Protein AF-G9KQ91-F1 (afdb_monomer_lite)

Sequence (123 aa):
GSIGWLAQFMDGARREIVCRADGTMRLGEPTSNETLSCVIIFVIVYYALMAGVVWFVVLTYAWHTSFKALGTTYQPLSGKTSYFHLLTWSLPFVLTVAILAVAQVDGDSVSGICFVGYKNYRY

Foldseek 3Di:
DVCLLCQLVPPPLLQLQQHDPVSHGFFFDDDPVHDCSQLVSALVPQLVVQLVVLVVVVVVVCVVVVVVCPPHPDDPCPPCVVVSVCCSNVVSVVVSVVLVVVRQWTHDSVSSHIYRHDPPPDD

InterPro domains:
  IPR000539 Frizzled/Smoothened, 7TM [PF01534] (2-122)
  IPR000539 Frizzled/Smoothened, 7TM [PR00489] (40-64)
  IPR000539 Frizzled/Smoothened, 7TM [PR00489] (84-107)
  IPR000539 Frizzled/Smoothened, 7TM [SM01330] (1-122)
  IPR015526 Frizzled/secreted frizzled-related protein [PTHR11309] (2-120)
  IPR017981 GPCR, family 2-like, 7TM [PS50261] (1-123)

Structure (mmCIF, N/CA/C/O backbone):
data_AF-G9KQ91-F1
#
_entry.id   AF-G9KQ91-F1
#
loop_
_atom_site.group_PDB
_atom_site.id
_atom_site.type_symbol
_atom_site.label_atom_id
_atom_site.label_alt_id
_atom_site.label_comp_id
_atom_site.label_asym_id
_atom_site.label_entity_id
_atom_site.label_seq_id
_atom_site.pdbx_PDB_ins_code
_atom_site.Cartn_x
_atom_site.Cartn_y
_atom_site.Cartn_z
_atom_site.occupancy
_atom_site.B_iso_or_equiv
_atom_site.auth_seq_id
_atom_site.auth_comp_id
_atom_site.auth_asym_id
_atom_site.auth_atom_id
_atom_site.pdbx_PDB_model_num
ATOM 1 N N . GLY A 1 1 ? 7.729 2.460 3.151 1.00 82.00 1 GLY A N 1
ATOM 2 C CA . GLY A 1 1 ? 6.908 3.606 2.724 1.00 82.00 1 GLY A CA 1
ATOM 3 C C . GLY A 1 1 ? 7.755 4.638 2.011 1.00 82.00 1 GLY A C 1
ATOM 4 O O . GLY A 1 1 ? 8.123 4.401 0.871 1.00 82.00 1 GLY A O 1
ATOM 5 N N . SER A 1 2 ? 8.109 5.742 2.675 1.00 93.12 2 SER A N 1
ATOM 6 C CA . SER A 1 2 ? 8.746 6.920 2.051 1.00 93.12 2 SER A CA 1
ATOM 7 C C . SER A 1 2 ? 10.059 6.635 1.317 1.00 93.12 2 SER A C 1
ATOM 9 O O . SER A 1 2 ? 10.301 7.219 0.272 1.00 93.12 2 SER A O 1
ATOM 11 N N . ILE A 1 3 ? 10.869 5.688 1.806 1.00 93.31 3 ILE A N 1
ATOM 12 C CA . ILE A 1 3 ? 12.104 5.256 1.126 1.00 93.31 3 ILE A CA 1
ATOM 13 C C . ILE A 1 3 ? 11.814 4.764 -0.303 1.00 93.31 3 ILE A C 1
ATOM 15 O O . ILE A 1 3 ? 12.538 5.118 -1.224 1.00 93.31 3 ILE A O 1
ATOM 19 N N . GLY A 1 4 ? 10.724 4.015 -0.508 1.00 93.88 4 GLY A N 1
ATOM 20 C CA . GLY A 1 4 ? 10.340 3.536 -1.839 1.00 93.88 4 GLY A CA 1
ATOM 21 C C . GLY A 1 4 ? 9.941 4.670 -2.788 1.00 93.88 4 GLY A C 1
ATOM 22 O O . GLY A 1 4 ? 10.261 4.621 -3.967 1.00 93.88 4 GLY A O 1
ATOM 23 N N . TRP A 1 5 ? 9.322 5.732 -2.265 1.00 94.25 5 TRP A N 1
ATOM 24 C CA . TRP A 1 5 ? 8.986 6.932 -3.040 1.00 94.25 5 TRP A CA 1
ATOM 25 C C . TRP A 1 5 ? 10.211 7.776 -3.400 1.00 94.25 5 TRP A C 1
ATOM 27 O O . TRP A 1 5 ? 10.246 8.393 -4.464 1.00 94.25 5 TRP A O 1
ATOM 37 N N . LEU A 1 6 ? 11.212 7.801 -2.516 1.00 96.06 6 LEU A N 1
ATOM 38 C CA . LEU A 1 6 ? 12.448 8.558 -2.706 1.00 96.06 6 LEU A CA 1
ATOM 39 C C . LEU A 1 6 ? 13.462 7.844 -3.607 1.00 96.06 6 LEU A C 1
ATOM 41 O O . LEU A 1 6 ? 14.328 8.507 -4.171 1.00 96.06 6 LEU A O 1
ATOM 45 N N . ALA A 1 7 ? 13.347 6.524 -3.780 1.00 94.44 7 ALA A N 1
ATOM 46 C CA . ALA A 1 7 ? 14.289 5.723 -4.562 1.00 94.44 7 ALA A CA 1
ATOM 47 C C . ALA A 1 7 ? 14.489 6.243 -5.996 1.00 94.44 7 ALA A C 1
ATOM 49 O O . ALA A 1 7 ? 15.590 6.176 -6.527 1.00 94.44 7 ALA A O 1
ATOM 50 N N . GLN A 1 8 ? 13.455 6.832 -6.602 1.00 93.75 8 GLN A N 1
ATOM 51 C CA . GLN A 1 8 ? 13.529 7.400 -7.950 1.00 93.75 8 GLN A CA 1
ATOM 52 C C . GLN A 1 8 ? 14.543 8.548 -8.107 1.00 93.75 8 GLN A C 1
ATOM 54 O O . GLN A 1 8 ? 14.948 8.845 -9.228 1.00 93.75 8 GLN A O 1
ATOM 59 N N . PHE A 1 9 ? 14.920 9.218 -7.014 1.00 95.12 9 PHE A N 1
ATOM 60 C CA . PHE A 1 9 ? 15.847 10.353 -7.039 1.00 95.12 9 PHE A CA 1
ATOM 61 C C . PHE A 1 9 ? 17.316 9.932 -6.968 1.00 95.12 9 PHE A C 1
ATOM 63 O O . PHE A 1 9 ? 18.194 10.781 -7.079 1.00 95.12 9 PHE A O 1
ATOM 70 N N . MET A 1 10 ? 17.590 8.640 -6.785 1.00 92.88 10 MET A N 1
ATOM 71 C CA . MET A 1 10 ? 18.935 8.098 -6.936 1.00 92.88 10 MET A CA 1
ATOM 72 C C . MET A 1 10 ? 19.312 8.069 -8.423 1.00 92.88 10 MET A C 1
ATOM 74 O O . MET A 1 10 ? 18.463 7.823 -9.286 1.00 92.88 10 MET A O 1
ATOM 78 N N . ASP A 1 11 ? 20.586 8.305 -8.727 1.00 93.44 11 ASP A N 1
ATOM 79 C CA . ASP A 1 11 ? 21.073 8.388 -10.104 1.00 93.44 11 ASP A CA 1
ATOM 80 C C . ASP A 1 11 ? 20.725 7.125 -10.906 1.00 93.44 11 ASP A C 1
ATOM 82 O O . ASP A 1 11 ? 21.072 6.007 -10.535 1.00 93.44 11 ASP A O 1
ATOM 86 N N . GLY A 1 12 ? 19.993 7.300 -12.010 1.00 89.31 12 GLY A N 1
ATOM 87 C CA . GLY A 1 12 ? 19.571 6.207 -12.895 1.00 89.31 12 GLY A CA 1
ATOM 88 C C . GLY A 1 12 ? 18.422 5.330 -12.374 1.00 89.31 12 GLY A C 1
ATOM 89 O O . GLY A 1 12 ? 17.761 4.677 -13.186 1.00 89.31 12 GLY A O 1
ATOM 90 N N . ALA A 1 13 ? 18.097 5.381 -11.078 1.00 92.06 13 ALA A N 1
ATOM 91 C CA . ALA A 1 13 ? 17.131 4.482 -10.446 1.00 92.06 13 ALA A CA 1
ATOM 92 C C . ALA A 1 13 ? 15.718 4.618 -11.025 1.00 92.06 13 ALA A C 1
ATOM 94 O O . ALA A 1 13 ? 15.059 3.613 -11.267 1.00 92.06 13 ALA A O 1
ATOM 95 N N . ARG A 1 14 ? 15.247 5.835 -11.340 1.00 92.94 14 ARG A N 1
ATOM 96 C CA . ARG A 1 14 ? 13.915 6.019 -11.950 1.00 92.94 14 ARG A CA 1
ATOM 97 C C . ARG A 1 14 ? 13.744 5.237 -13.255 1.00 92.94 14 ARG A C 1
ATOM 99 O O . ARG A 1 14 ? 12.688 4.646 -13.469 1.00 92.94 14 ARG A O 1
ATOM 106 N N . ARG A 1 15 ? 14.760 5.238 -14.129 1.00 91.38 15 ARG A N 1
ATOM 107 C CA . ARG A 1 15 ? 14.707 4.472 -15.388 1.00 91.38 15 ARG A CA 1
ATOM 108 C C . ARG A 1 15 ? 14.752 2.979 -15.112 1.00 91.38 15 ARG A C 1
ATOM 110 O O . ARG A 1 15 ? 14.000 2.245 -15.728 1.00 91.38 15 ARG A O 1
ATOM 117 N N . GLU A 1 16 ? 15.583 2.549 -14.173 1.00 90.69 16 GLU A N 1
ATOM 118 C CA . GLU A 1 16 ? 15.684 1.139 -13.799 1.00 90.69 16 GLU A CA 1
ATOM 119 C C . GLU A 1 16 ? 14.390 0.590 -13.170 1.00 90.69 16 GLU A C 1
ATOM 121 O O . GLU A 1 16 ? 14.023 -0.559 -13.392 1.00 90.69 16 GLU A O 1
ATOM 126 N N . ILE A 1 17 ? 13.678 1.412 -12.395 1.00 91.69 17 ILE A N 1
ATOM 127 C CA . ILE A 1 17 ? 12.425 1.030 -11.734 1.00 91.69 17 ILE A CA 1
ATOM 128 C C . ILE A 1 17 ? 11.278 0.944 -12.750 1.00 91.69 17 ILE A C 1
ATOM 130 O O . ILE A 1 17 ? 10.527 -0.029 -12.745 1.00 91.69 17 ILE A O 1
ATOM 134 N N . VAL A 1 18 ? 11.119 1.964 -13.601 1.00 91.06 18 VAL A N 1
ATOM 135 C CA . VAL A 1 18 ? 9.920 2.131 -14.444 1.00 91.06 18 VAL A CA 1
ATOM 136 C C . VAL A 1 18 ? 10.081 1.546 -15.849 1.00 91.06 18 VAL A C 1
ATOM 138 O O . VAL A 1 18 ? 9.087 1.149 -16.464 1.00 91.06 18 VAL A O 1
ATOM 141 N N . CYS A 1 19 ? 11.298 1.501 -16.390 1.00 88.88 19 CYS A N 1
ATOM 142 C CA . CYS A 1 19 ? 11.550 1.064 -17.760 1.00 88.88 19 CYS A CA 1
ATOM 143 C C . CYS A 1 19 ? 12.125 -0.355 -17.810 1.00 88.88 19 CYS A C 1
ATOM 145 O O . CYS A 1 19 ? 12.784 -0.829 -16.888 1.00 88.88 19 CYS A O 1
ATOM 147 N N . ARG A 1 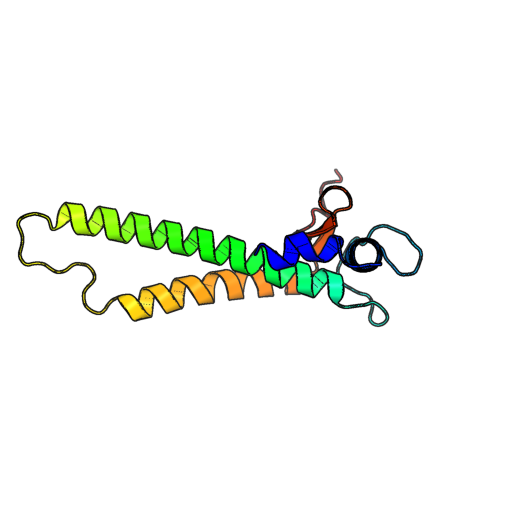20 ? 11.884 -1.033 -18.930 1.00 86.56 20 ARG A N 1
ATOM 148 C CA . ARG A 1 20 ? 12.617 -2.233 -19.336 1.00 86.56 20 ARG A CA 1
ATOM 149 C C . ARG A 1 20 ? 13.975 -1.860 -19.932 1.00 86.56 20 ARG A C 1
ATOM 151 O O . ARG A 1 20 ? 14.239 -0.693 -20.232 1.00 86.56 20 ARG A O 1
ATOM 158 N N . ALA A 1 21 ? 14.824 -2.863 -20.156 1.00 83.12 21 ALA A N 1
ATOM 159 C CA . ALA A 1 21 ? 16.141 -2.674 -20.773 1.00 83.12 21 ALA A CA 1
ATOM 160 C C . ALA A 1 21 ? 16.077 -2.072 -22.196 1.00 83.12 21 ALA A C 1
ATOM 162 O O . ALA A 1 21 ? 17.020 -1.414 -22.626 1.00 83.12 21 ALA A O 1
ATOM 163 N N . ASP A 1 22 ? 14.962 -2.260 -22.908 1.00 84.06 22 ASP A N 1
ATOM 164 C CA . ASP A 1 22 ? 14.698 -1.685 -24.237 1.00 84.06 22 ASP A CA 1
ATOM 165 C C . ASP A 1 22 ? 14.173 -0.233 -24.197 1.00 84.06 22 ASP A C 1
ATOM 167 O O . ASP A 1 22 ? 13.916 0.367 -25.239 1.00 84.06 22 ASP A O 1
ATOM 171 N N . GLY A 1 23 ? 14.008 0.343 -23.002 1.00 83.31 23 GLY A N 1
ATOM 172 C CA . GLY A 1 23 ? 13.479 1.691 -22.795 1.00 83.31 23 GLY A CA 1
ATOM 173 C C . GLY A 1 23 ? 11.952 1.795 -22.815 1.00 83.31 23 GLY A C 1
ATOM 174 O O . GLY A 1 23 ? 11.422 2.889 -22.612 1.00 83.31 23 GLY A O 1
ATOM 175 N N . THR A 1 24 ? 11.225 0.694 -23.018 1.00 86.25 24 THR A N 1
ATOM 176 C CA . THR A 1 24 ? 9.758 0.678 -22.933 1.00 86.25 24 THR A CA 1
ATOM 177 C C . THR A 1 24 ? 9.280 0.686 -21.481 1.00 86.25 24 THR A C 1
ATOM 179 O O . THR A 1 24 ? 10.016 0.339 -20.557 1.00 86.25 24 THR A O 1
ATOM 182 N N . MET A 1 25 ? 8.035 1.112 -21.254 1.00 85.00 25 MET A N 1
ATOM 183 C CA . MET A 1 25 ? 7.430 1.078 -19.920 1.00 85.00 25 MET A CA 1
ATOM 184 C C . MET A 1 25 ? 7.244 -0.367 -19.446 1.00 85.00 25 MET A C 1
ATOM 186 O O . MET A 1 25 ? 6.816 -1.245 -20.200 1.00 85.00 25 MET A O 1
ATOM 190 N N . ARG A 1 26 ? 7.523 -0.605 -18.167 1.00 85.50 26 ARG A N 1
ATOM 191 C CA . ARG A 1 26 ? 7.372 -1.908 -17.533 1.00 85.50 26 ARG A CA 1
ATOM 192 C C . ARG A 1 26 ? 5.899 -2.243 -17.301 1.00 85.50 26 ARG A C 1
ATOM 194 O O . ARG A 1 26 ? 5.271 -1.714 -16.393 1.00 85.50 26 ARG A O 1
ATOM 201 N N . LEU A 1 27 ? 5.375 -3.136 -18.136 1.00 81.19 27 LEU A N 1
ATOM 202 C CA . LEU A 1 27 ? 4.021 -3.679 -18.037 1.0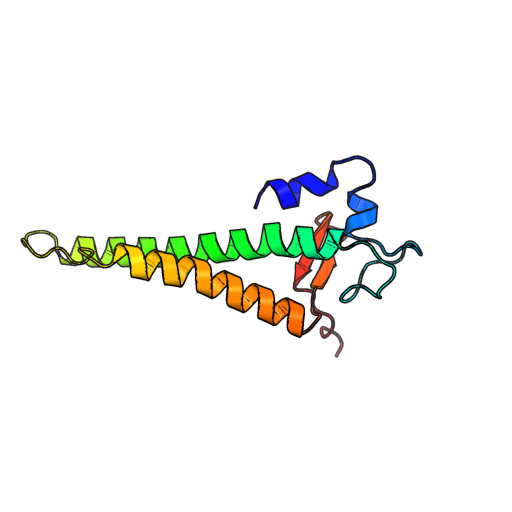0 81.19 27 LEU A CA 1
ATOM 203 C C . LEU A 1 27 ? 4.103 -5.189 -17.756 1.00 81.19 27 LEU A C 1
ATOM 205 O O . LEU A 1 27 ? 4.334 -5.983 -18.676 1.00 81.19 27 LEU A O 1
ATOM 209 N N . GLY A 1 28 ? 3.873 -5.603 -16.521 1.00 70.50 28 GLY A N 1
ATOM 210 C CA . GLY A 1 28 ? 3.929 -6.966 -16.007 1.00 70.50 28 GLY A CA 1
ATOM 211 C C . GLY A 1 28 ? 5.270 -7.315 -15.359 1.00 70.50 28 GLY A C 1
ATOM 212 O O . GLY A 1 28 ? 6.293 -6.670 -15.607 1.00 70.50 28 GLY A O 1
ATOM 213 N N . GLU A 1 29 ? 5.234 -8.371 -14.545 1.00 63.66 29 GLU A N 1
ATOM 214 C CA . GLU A 1 29 ? 6.347 -8.919 -13.755 1.00 63.66 29 GLU A CA 1
ATOM 215 C C . GLU A 1 29 ? 7.617 -9.227 -14.597 1.00 63.66 29 GLU A C 1
ATOM 217 O O . GLU A 1 29 ? 7.507 -9.438 -15.811 1.00 63.66 29 GLU A O 1
ATOM 222 N N . PRO A 1 30 ? 8.839 -9.220 -14.008 1.00 59.84 30 PRO A N 1
ATOM 223 C CA . PRO A 1 30 ? 10.076 -9.384 -14.765 1.00 59.84 30 PRO A CA 1
ATOM 224 C C . PRO A 1 30 ? 10.169 -10.663 -15.584 1.00 59.84 30 PRO A C 1
ATOM 226 O O . PRO A 1 30 ? 9.977 -11.766 -15.079 1.00 59.84 30 PRO A O 1
ATOM 229 N N . THR A 1 31 ? 10.609 -10.521 -16.834 1.00 59.47 31 THR A N 1
ATOM 230 C CA . THR A 1 31 ? 11.304 -11.613 -17.518 1.00 59.47 31 THR A CA 1
ATOM 231 C C . THR A 1 31 ? 12.647 -11.853 -16.826 1.00 59.47 31 THR A C 1
ATOM 233 O O . THR A 1 31 ? 13.264 -10.915 -16.326 1.00 59.47 31 THR A O 1
ATOM 236 N N . SER A 1 32 ? 13.121 -13.099 -16.800 1.00 58.78 32 SER A N 1
ATOM 237 C CA . SER A 1 32 ? 14.267 -13.580 -16.004 1.00 58.78 32 SER A CA 1
ATOM 238 C C . SER A 1 32 ? 15.623 -12.875 -16.219 1.00 58.78 32 SER A C 1
ATOM 240 O O . SER A 1 32 ? 16.597 -13.263 -15.582 1.00 58.78 32 SER A O 1
ATOM 242 N N . ASN A 1 33 ? 15.720 -11.876 -17.104 1.00 63.62 33 ASN A N 1
ATOM 243 C CA . ASN A 1 33 ? 16.933 -11.086 -17.346 1.00 63.62 33 ASN A CA 1
ATOM 244 C C . ASN A 1 33 ? 16.875 -9.637 -16.814 1.00 63.62 33 ASN A C 1
ATOM 246 O O . ASN A 1 33 ? 17.819 -8.884 -17.044 1.00 63.62 33 ASN A O 1
ATOM 250 N N . GLU A 1 34 ? 15.792 -9.232 -16.144 1.00 72.62 34 GLU A N 1
ATOM 251 C CA . GLU A 1 34 ? 15.584 -7.845 -15.712 1.00 72.62 34 GLU A CA 1
ATOM 252 C C . GLU A 1 34 ? 15.780 -7.660 -14.202 1.00 72.62 34 GLU A C 1
ATOM 254 O O . GLU A 1 34 ? 15.685 -8.604 -13.415 1.00 72.62 34 GLU A O 1
ATOM 259 N N . THR A 1 35 ? 16.052 -6.423 -13.781 1.00 80.00 35 THR A N 1
ATOM 260 C CA . THR A 1 35 ? 16.273 -6.101 -12.370 1.00 80.00 35 THR A CA 1
ATOM 261 C C . THR A 1 35 ? 14.983 -6.235 -11.557 1.00 80.00 35 THR A C 1
ATOM 263 O O . THR A 1 35 ? 13.875 -5.935 -12.009 1.00 80.00 35 THR A O 1
ATOM 266 N N . LEU A 1 36 ? 15.124 -6.668 -10.301 1.00 87.69 36 LEU A N 1
ATOM 267 C CA . LEU A 1 36 ? 14.006 -6.785 -9.358 1.00 87.69 36 LEU A CA 1
ATOM 268 C C . LEU A 1 36 ? 13.622 -5.440 -8.724 1.00 87.69 36 LEU A C 1
ATOM 270 O O . LEU A 1 36 ? 12.756 -5.397 -7.852 1.00 87.69 36 LEU A O 1
ATOM 274 N N . SER A 1 37 ? 14.241 -4.340 -9.159 1.00 90.75 37 SER A N 1
ATOM 275 C CA . SER A 1 37 ? 14.079 -2.993 -8.604 1.00 90.75 37 SER A CA 1
ATOM 276 C C . SER A 1 37 ? 12.610 -2.572 -8.566 1.00 90.75 37 SER A C 1
ATOM 278 O O . SER A 1 37 ? 12.127 -2.115 -7.535 1.00 90.75 37 SER A O 1
ATOM 280 N N . CYS A 1 38 ? 11.846 -2.862 -9.620 1.00 91.56 38 CYS A N 1
ATOM 281 C CA . CYS A 1 38 ? 10.399 -2.650 -9.644 1.00 91.56 38 CYS A CA 1
ATOM 282 C C . CYS A 1 38 ? 9.650 -3.406 -8.526 1.00 91.56 38 CYS A C 1
ATOM 284 O O . CYS A 1 38 ? 8.887 -2.813 -7.763 1.00 91.56 38 CYS A O 1
ATOM 286 N N . VAL A 1 39 ? 9.909 -4.707 -8.370 1.00 92.50 39 VAL A N 1
ATOM 287 C CA . VAL A 1 39 ? 9.263 -5.548 -7.347 1.00 92.50 39 VAL A CA 1
ATOM 288 C C . VAL A 1 39 ? 9.647 -5.093 -5.937 1.00 92.50 39 VAL A C 1
ATOM 290 O O . VAL A 1 39 ? 8.791 -5.007 -5.060 1.00 92.50 39 VAL A O 1
ATOM 293 N N . ILE A 1 40 ? 10.914 -4.735 -5.720 1.00 94.06 40 ILE A N 1
ATOM 294 C CA . ILE A 1 40 ? 11.405 -4.225 -4.433 1.00 94.06 40 ILE A CA 1
ATOM 295 C C . ILE A 1 40 ? 10.668 -2.936 -4.050 1.00 94.06 40 ILE A C 1
ATOM 297 O O . ILE A 1 40 ? 10.188 -2.813 -2.920 1.00 94.06 40 ILE A O 1
ATOM 301 N N . ILE A 1 41 ? 10.529 -1.993 -4.987 1.00 95.31 41 ILE A N 1
ATOM 302 C CA . ILE A 1 41 ? 9.789 -0.747 -4.751 1.00 95.31 41 ILE A CA 1
ATOM 303 C C . ILE A 1 41 ? 8.315 -1.029 -4.463 1.00 95.31 41 ILE A C 1
ATOM 305 O O . ILE A 1 41 ? 7.787 -0.492 -3.484 1.00 95.31 41 ILE A O 1
ATOM 309 N N . PHE A 1 42 ? 7.680 -1.912 -5.239 1.00 95.31 42 PHE A N 1
ATOM 310 C CA . PHE A 1 42 ? 6.309 -2.348 -4.982 1.00 95.31 42 PHE A CA 1
ATOM 311 C C . PHE A 1 42 ? 6.152 -2.873 -3.549 1.00 95.31 42 PHE A C 1
ATOM 313 O O . PHE A 1 42 ? 5.299 -2.376 -2.817 1.00 95.31 42 PHE A O 1
ATOM 320 N N . VAL A 1 43 ? 7.010 -3.795 -3.101 1.00 96.25 43 VAL A N 1
ATOM 321 C CA . VAL A 1 43 ? 6.943 -4.362 -1.744 1.00 96.25 43 VAL A CA 1
ATOM 322 C C . VAL A 1 43 ? 7.120 -3.276 -0.676 1.00 96.25 43 VAL A C 1
ATOM 324 O O . VAL A 1 43 ? 6.309 -3.186 0.244 1.00 96.25 43 VAL A O 1
ATOM 327 N N . ILE A 1 44 ? 8.128 -2.402 -0.796 1.00 96.38 44 ILE A N 1
ATOM 328 C CA . ILE A 1 44 ? 8.415 -1.344 0.196 1.00 96.38 44 ILE A CA 1
ATOM 329 C C . ILE A 1 44 ? 7.261 -0.339 0.326 1.00 96.38 44 ILE A C 1
ATOM 331 O O . ILE A 1 44 ? 7.007 0.184 1.424 1.00 96.38 44 ILE A O 1
ATOM 335 N N . VAL A 1 45 ? 6.603 -0.012 -0.787 1.00 96.88 45 VAL A N 1
ATOM 336 C CA . VAL A 1 45 ? 5.501 0.956 -0.827 1.00 96.88 45 VAL A CA 1
ATOM 337 C C . VAL A 1 45 ? 4.189 0.292 -0.415 1.00 96.88 45 VAL A C 1
ATOM 339 O O . VAL A 1 45 ? 3.566 0.745 0.546 1.00 96.88 45 VAL A O 1
ATOM 342 N N . TYR A 1 46 ? 3.795 -0.794 -1.084 1.00 96.56 46 TYR A N 1
ATOM 343 C CA . TYR A 1 46 ? 2.508 -1.466 -0.898 1.00 96.56 46 TYR A CA 1
ATOM 344 C C . TYR A 1 46 ? 2.366 -2.080 0.497 1.00 96.56 46 TYR A C 1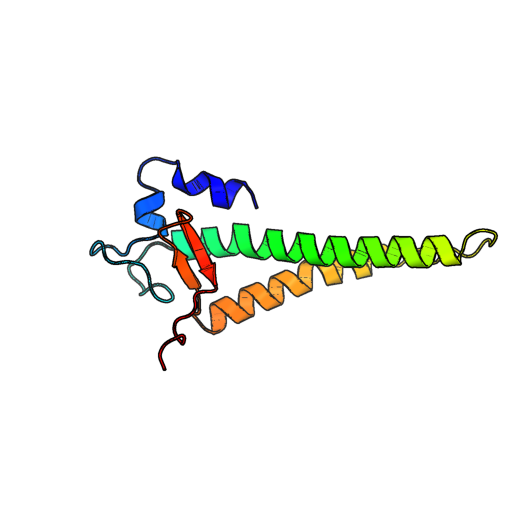
ATOM 346 O O . TYR A 1 46 ? 1.370 -1.822 1.175 1.00 96.56 46 TYR A O 1
ATOM 354 N N . TYR A 1 47 ? 3.377 -2.816 0.978 1.00 97.00 47 TYR A N 1
ATOM 355 C CA . TYR A 1 47 ? 3.327 -3.437 2.306 1.00 97.00 47 TYR A CA 1
ATOM 356 C C . TYR A 1 47 ? 3.181 -2.384 3.408 1.00 97.00 47 TYR A C 1
ATOM 358 O O . TYR A 1 47 ? 2.337 -2.512 4.291 1.00 97.00 47 TYR A O 1
ATOM 366 N N . ALA A 1 48 ? 3.975 -1.309 3.342 1.00 97.69 48 ALA A N 1
ATOM 367 C CA . ALA A 1 48 ? 3.932 -0.243 4.339 1.00 97.69 48 ALA A CA 1
ATOM 368 C C . ALA A 1 48 ? 2.606 0.532 4.309 1.00 97.69 48 ALA A C 1
ATOM 370 O O . ALA A 1 48 ? 2.090 0.887 5.368 1.00 97.69 48 ALA A O 1
ATOM 371 N N . LEU A 1 49 ? 2.050 0.774 3.116 1.00 97.31 49 LEU A N 1
ATOM 372 C CA . LEU A 1 49 ? 0.739 1.401 2.952 1.00 97.31 49 LEU A CA 1
ATOM 373 C C . LEU A 1 49 ? -0.358 0.541 3.588 1.00 97.31 49 LEU A C 1
ATOM 375 O O . LEU A 1 49 ? -1.104 1.030 4.435 1.00 97.31 49 LEU A O 1
ATOM 379 N N . MET A 1 50 ? -0.425 -0.744 3.229 1.00 98.00 50 MET A N 1
ATOM 380 C CA . MET A 1 50 ? -1.442 -1.659 3.751 1.00 98.00 50 MET A CA 1
ATOM 381 C C . MET A 1 50 ? -1.291 -1.873 5.256 1.00 98.00 50 MET A C 1
ATOM 383 O O . MET A 1 50 ? -2.283 -1.818 5.975 1.00 98.00 50 MET A O 1
ATOM 387 N N . ALA A 1 51 ? -0.065 -2.021 5.767 1.00 97.62 51 ALA A N 1
ATOM 388 C CA . ALA A 1 51 ? 0.178 -2.088 7.206 1.00 97.62 51 ALA A CA 1
ATOM 389 C C . ALA A 1 51 ? -0.336 -0.831 7.922 1.00 97.62 51 ALA A C 1
ATOM 391 O O . ALA A 1 51 ? -1.009 -0.948 8.943 1.00 97.62 51 ALA A O 1
ATOM 392 N N . GLY A 1 52 ? -0.088 0.363 7.371 1.00 97.88 52 GLY A N 1
ATOM 393 C CA . GLY A 1 52 ? -0.610 1.622 7.908 1.00 97.88 52 GLY A CA 1
ATOM 394 C C . GLY A 1 52 ? -2.141 1.663 7.958 1.00 97.88 52 GLY A C 1
ATOM 395 O O . GLY A 1 52 ? -2.709 2.034 8.985 1.00 97.88 52 GLY A O 1
ATOM 396 N N . VAL A 1 53 ? -2.813 1.217 6.892 1.00 98.12 53 VAL A N 1
ATOM 397 C CA . VAL A 1 53 ? -4.284 1.122 6.842 1.00 98.12 53 VAL A CA 1
ATOM 398 C C . VAL A 1 53 ? -4.813 0.157 7.905 1.00 98.12 53 VAL A C 1
ATOM 400 O O . VAL A 1 53 ? -5.731 0.505 8.647 1.00 98.12 53 VAL A O 1
ATOM 403 N N . VAL A 1 54 ? -4.228 -1.037 8.037 1.00 97.81 54 VAL A N 1
ATOM 404 C CA . VAL A 1 54 ? -4.687 -2.029 9.025 1.00 97.81 54 VAL A CA 1
ATOM 405 C C . VAL A 1 54 ? -4.414 -1.549 10.453 1.00 97.81 54 VAL A C 1
ATOM 407 O O . VAL A 1 54 ? -5.270 -1.705 11.324 1.00 97.81 54 VAL A O 1
ATOM 410 N N . TRP A 1 55 ? -3.276 -0.895 10.702 1.00 98.25 55 TRP A N 1
ATOM 411 C CA . TRP A 1 55 ? -2.995 -0.247 11.986 1.00 98.25 55 TRP A CA 1
ATOM 412 C C . TRP A 1 55 ? -4.009 0.841 12.322 1.00 98.25 55 TRP A C 1
ATOM 414 O O . TRP A 1 55 ? -4.460 0.917 13.465 1.00 98.25 55 TRP A O 1
ATOM 424 N N . PHE A 1 56 ? -4.414 1.646 11.341 1.00 98.25 56 PHE A N 1
ATOM 425 C CA . PHE A 1 56 ? -5.460 2.644 11.532 1.00 98.25 56 PHE A CA 1
ATOM 426 C C . PHE A 1 56 ? -6.804 1.992 11.895 1.00 98.25 56 PHE A C 1
ATOM 428 O O . PHE A 1 56 ? -7.453 2.419 12.848 1.00 98.25 56 PHE A O 1
ATOM 435 N N . VAL A 1 57 ? -7.189 0.897 11.230 1.00 97.94 57 VAL A N 1
ATOM 436 C CA . VAL A 1 57 ? -8.391 0.123 11.593 1.00 97.94 57 VAL A CA 1
ATOM 437 C C . VAL A 1 57 ? -8.302 -0.394 13.035 1.00 97.94 57 VAL A C 1
ATOM 439 O O . VAL A 1 57 ? -9.228 -0.176 13.818 1.00 97.94 57 VAL A O 1
ATOM 442 N N . VAL A 1 58 ? -7.181 -1.004 13.432 1.00 97.44 58 VAL A N 1
ATOM 443 C CA . VAL A 1 58 ? -6.964 -1.468 14.816 1.00 97.44 58 VAL A CA 1
ATOM 444 C C . VAL A 1 58 ? -7.054 -0.313 15.815 1.00 97.44 58 VAL A C 1
ATOM 446 O O . VAL A 1 58 ? -7.677 -0.470 16.865 1.00 97.44 58 VAL A O 1
ATOM 449 N N . LEU A 1 59 ? -6.494 0.854 15.490 1.00 97.19 59 LEU A N 1
ATOM 450 C CA . LEU A 1 59 ? -6.574 2.046 16.333 1.00 97.19 59 LEU A CA 1
ATOM 451 C C . LEU A 1 59 ? -8.024 2.513 16.511 1.00 97.19 59 LEU A C 1
ATOM 453 O O . LEU A 1 59 ? -8.443 2.762 17.639 1.00 97.19 59 LEU A O 1
ATOM 457 N N . THR A 1 60 ? -8.813 2.585 15.435 1.00 97.88 60 THR A N 1
ATOM 458 C CA . THR A 1 60 ? -10.235 2.971 15.527 1.00 97.88 60 THR A CA 1
ATOM 459 C C . THR A 1 60 ? -11.055 1.972 16.349 1.00 97.88 60 THR A C 1
ATOM 461 O O . THR A 1 60 ? -11.901 2.375 17.150 1.00 97.88 60 THR A O 1
ATOM 464 N N . TYR A 1 61 ? -10.761 0.673 16.237 1.00 96.75 61 TYR A N 1
ATOM 465 C CA . TYR A 1 61 ? -11.361 -0.368 17.072 1.00 96.75 61 TYR A CA 1
ATOM 466 C C . TYR A 1 61 ? -10.971 -0.220 18.551 1.00 96.75 61 TYR A C 1
ATOM 468 O O . TYR A 1 61 ? -11.830 -0.263 19.440 1.00 96.75 61 TYR A O 1
ATOM 476 N N . ALA A 1 62 ? -9.681 -0.018 18.826 1.00 96.06 62 ALA A N 1
ATOM 477 C CA . ALA A 1 62 ? -9.159 0.191 20.171 1.00 96.06 62 ALA A CA 1
ATOM 478 C C . ALA A 1 62 ? -9.775 1.436 20.818 1.00 96.06 62 ALA A C 1
ATOM 480 O O . ALA A 1 62 ? -10.196 1.386 21.973 1.00 96.06 62 ALA A O 1
ATOM 481 N N . TRP A 1 63 ? -9.915 2.515 20.047 1.00 96.75 63 TRP A N 1
ATOM 482 C CA . TRP A 1 63 ? -10.597 3.735 20.456 1.00 96.75 63 TRP A CA 1
ATOM 483 C C . TRP A 1 63 ? -12.045 3.433 20.834 1.00 96.75 63 TRP A C 1
ATOM 485 O O . TRP A 1 63 ? -12.423 3.557 21.994 1.00 96.75 63 TRP A O 1
ATOM 495 N N . HIS A 1 64 ? -12.843 2.926 19.897 1.00 96.38 64 HIS A N 1
ATOM 496 C CA . HIS A 1 64 ? -14.259 2.640 20.120 1.00 96.38 64 HIS A CA 1
ATOM 497 C C . HIS A 1 64 ? -14.514 1.728 21.336 1.00 96.38 64 HIS A C 1
ATOM 499 O O . HIS A 1 64 ? -15.411 1.994 22.137 1.00 96.38 64 HIS A O 1
ATOM 505 N N . THR A 1 65 ? -13.721 0.668 21.511 1.00 94.44 65 THR A N 1
ATOM 5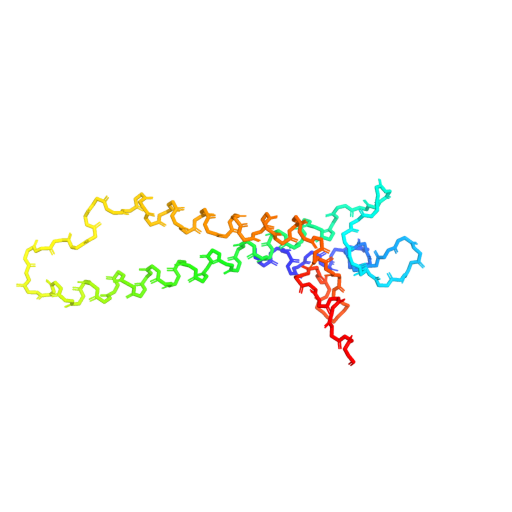06 C CA . THR A 1 65 ? -13.865 -0.239 22.663 1.00 94.44 65 THR A CA 1
ATOM 507 C C . THR A 1 65 ? -13.452 0.405 23.982 1.00 94.44 65 THR A C 1
ATOM 509 O O . THR A 1 65 ? -14.118 0.180 24.991 1.00 94.44 65 THR A O 1
ATOM 512 N N . SER A 1 66 ? -12.417 1.245 23.977 1.00 94.31 66 SER A N 1
ATOM 513 C CA . SER A 1 66 ? -12.012 2.022 25.153 1.00 94.31 66 SER A CA 1
ATOM 514 C C . SER A 1 66 ? -13.104 3.002 25.575 1.00 94.31 66 SER A C 1
ATOM 516 O O . SER A 1 66 ? -13.442 3.053 26.753 1.00 94.31 66 SER A O 1
ATOM 518 N N . PHE A 1 67 ? -13.736 3.699 24.622 1.00 95.44 67 PHE A N 1
ATOM 519 C CA . PHE A 1 67 ? -14.863 4.595 24.913 1.00 95.44 67 PHE A CA 1
ATOM 520 C C . PHE A 1 67 ? -16.059 3.856 25.515 1.00 95.44 67 PHE A C 1
ATOM 522 O O . PHE A 1 67 ? -16.687 4.361 26.441 1.00 95.44 67 PHE A O 1
ATOM 529 N N . LYS A 1 68 ? -16.349 2.637 25.050 1.00 93.25 68 LYS A N 1
ATOM 530 C CA . LYS A 1 68 ? -17.411 1.799 25.631 1.00 93.25 68 LYS A CA 1
ATOM 531 C C . LYS A 1 68 ? -17.105 1.302 27.043 1.00 93.25 68 LYS A C 1
ATOM 533 O O . LYS A 1 68 ? -18.035 1.003 27.781 1.00 93.25 68 LYS A O 1
ATOM 538 N N . ALA A 1 69 ? -15.830 1.186 27.403 1.00 92.44 69 ALA A N 1
ATOM 539 C CA . ALA A 1 69 ? -15.398 0.737 28.722 1.00 92.44 69 ALA A CA 1
ATOM 540 C C . ALA A 1 69 ? -15.219 1.890 29.729 1.00 92.44 69 ALA A C 1
ATOM 542 O O . ALA A 1 69 ? -14.898 1.629 30.892 1.00 92.44 69 ALA A O 1
ATOM 543 N N . LEU A 1 70 ? -15.431 3.148 29.318 1.00 92.62 70 LEU A N 1
ATOM 544 C CA . LEU A 1 70 ? -15.355 4.304 30.212 1.00 92.62 70 LEU A CA 1
ATOM 545 C C . LEU A 1 70 ? -16.316 4.138 31.396 1.00 92.62 70 LEU A C 1
ATOM 547 O O . LEU A 1 70 ? -17.485 3.805 31.226 1.00 92.62 70 LEU A O 1
ATOM 551 N N . GLY A 1 71 ? -15.807 4.372 32.607 1.00 90.19 71 GLY A N 1
ATOM 552 C CA . GLY A 1 71 ? -16.567 4.195 33.848 1.00 90.19 71 GLY A CA 1
ATOM 553 C C . GLY A 1 71 ? -16.627 2.753 34.367 1.00 90.19 71 GLY A C 1
ATOM 554 O O . GLY A 1 71 ? -17.271 2.512 35.384 1.00 90.19 71 GLY A O 1
ATOM 555 N N . THR A 1 72 ? -15.944 1.801 33.721 1.00 92.38 72 THR A N 1
ATOM 556 C CA . THR A 1 72 ? -15.863 0.397 34.161 1.00 92.38 72 THR A CA 1
ATOM 557 C C . THR A 1 72 ? -14.418 -0.019 34.467 1.00 92.38 72 THR A C 1
ATOM 559 O O . THR A 1 72 ? -13.471 0.595 33.981 1.00 92.38 72 THR A O 1
ATOM 562 N N . THR A 1 73 ? -14.227 -1.090 35.247 1.00 90.75 73 THR A N 1
ATOM 563 C CA . THR A 1 73 ? -12.908 -1.729 35.458 1.00 90.75 73 THR A CA 1
ATOM 564 C C . THR A 1 73 ? -12.522 -2.689 34.327 1.00 90.75 73 THR A C 1
ATOM 566 O O . THR A 1 73 ? -11.443 -3.282 34.350 1.00 90.75 73 THR A O 1
ATOM 569 N N . TYR A 1 74 ? -13.399 -2.868 33.333 1.00 93.00 74 TYR A N 1
ATOM 570 C CA . TYR A 1 74 ? -13.180 -3.774 32.216 1.00 93.00 74 TYR A CA 1
ATOM 571 C C . TYR A 1 74 ? -12.069 -3.248 31.300 1.00 93.00 74 TYR A C 1
ATOM 573 O O . TYR A 1 74 ? -12.107 -2.110 30.841 1.00 93.00 74 TYR A O 1
ATOM 581 N N . GLN A 1 75 ? -11.082 -4.097 31.003 1.00 92.06 75 GLN A N 1
ATOM 582 C CA . GLN A 1 75 ? -9.950 -3.766 30.135 1.00 92.06 75 GLN A CA 1
ATOM 583 C C . GLN A 1 75 ? -10.109 -4.449 28.765 1.00 92.06 75 GLN A C 1
ATOM 585 O O . GLN A 1 75 ? -9.593 -5.554 28.560 1.00 92.06 75 GLN A O 1
ATOM 590 N N . PRO A 1 76 ? -10.789 -3.814 27.789 1.00 90.44 76 PRO A N 1
ATOM 591 C CA . PRO A 1 76 ? -11.168 -4.455 26.527 1.00 90.44 76 PRO A CA 1
ATOM 592 C C . PRO A 1 76 ? -9.980 -4.943 25.690 1.00 90.44 76 PRO A C 1
ATOM 594 O O . PRO A 1 76 ? -10.128 -5.886 24.911 1.00 90.44 76 PRO A O 1
ATOM 597 N N . LEU A 1 77 ? -8.800 -4.344 25.854 1.00 94.62 77 LEU A N 1
ATOM 598 C CA . LEU A 1 77 ? -7.603 -4.636 25.059 1.00 94.62 77 LEU A CA 1
ATOM 599 C C . LEU A 1 77 ? -6.597 -5.550 25.772 1.00 94.62 77 LEU A C 1
ATOM 601 O O . LEU A 1 77 ? -5.619 -5.972 25.153 1.00 94.62 77 LEU A O 1
ATOM 605 N N . SER A 1 78 ? -6.840 -5.891 27.042 1.00 95.31 78 SER A N 1
ATOM 606 C CA . SER A 1 78 ? -5.921 -6.728 27.818 1.00 95.31 78 SER A CA 1
ATOM 607 C C . SER A 1 78 ? -5.722 -8.089 27.143 1.00 95.31 78 SER A C 1
ATOM 609 O O . SER A 1 78 ? -6.686 -8.728 26.707 1.00 95.31 78 SER A O 1
ATOM 611 N N . GLY A 1 79 ? -4.457 -8.485 26.980 1.00 94.94 79 GLY A N 1
ATOM 612 C CA . GLY A 1 79 ? -4.048 -9.735 26.331 1.00 94.94 79 GLY A CA 1
ATOM 613 C C . GLY A 1 79 ? -4.234 -9.803 24.807 1.00 94.94 79 GLY A C 1
ATOM 614 O O . GLY A 1 79 ? -3.963 -10.849 24.223 1.00 94.94 79 GLY A O 1
ATOM 615 N N . LYS A 1 80 ? -4.683 -8.731 24.132 1.00 94.88 80 LYS A N 1
ATOM 616 C CA . LYS A 1 80 ? -4.995 -8.763 22.685 1.00 94.88 80 LYS A CA 1
ATOM 617 C C . LYS A 1 80 ? -3.892 -8.223 21.773 1.00 94.88 80 LYS A C 1
ATOM 619 O O . LYS A 1 80 ? -3.964 -8.419 20.563 1.00 94.88 80 LYS A O 1
ATOM 624 N N . THR A 1 81 ? -2.857 -7.597 22.332 1.00 94.75 81 THR A N 1
ATOM 625 C CA . THR A 1 81 ? -1.773 -6.941 21.580 1.00 94.75 81 THR A CA 1
ATOM 626 C C . THR A 1 81 ? -1.144 -7.855 20.529 1.00 94.75 81 THR A C 1
ATOM 628 O O . THR A 1 81 ? -1.046 -7.468 19.366 1.00 94.75 81 THR A O 1
ATOM 631 N N . SER A 1 82 ? -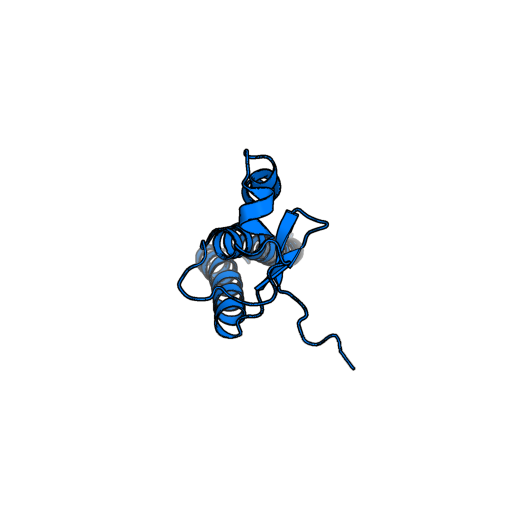0.797 -9.094 20.893 1.00 96.75 82 SER A N 1
ATOM 632 C CA . SER A 1 82 ? -0.192 -10.051 19.957 1.00 96.75 82 SER A CA 1
ATOM 633 C C . SER A 1 82 ? -1.107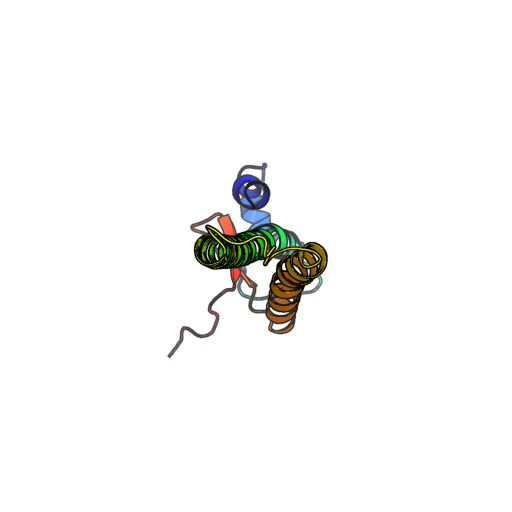 -10.376 18.775 1.00 96.75 82 SER A C 1
ATOM 635 O O . SER A 1 82 ? -0.632 -10.442 17.646 1.00 96.75 82 SER A O 1
ATOM 637 N N . TYR A 1 83 ? -2.419 -10.510 18.999 1.00 95.94 83 TYR A N 1
ATOM 638 C CA . TYR A 1 83 ? -3.384 -10.740 17.919 1.00 95.94 83 TYR A CA 1
ATOM 639 C C . TYR A 1 83 ? -3.462 -9.548 16.966 1.00 95.94 83 TYR A C 1
ATOM 641 O O . TYR A 1 83 ? -3.502 -9.741 15.753 1.00 95.94 83 TYR A O 1
ATOM 649 N N . PHE A 1 84 ? -3.429 -8.319 17.490 1.00 96.44 84 PHE A N 1
ATOM 650 C CA . PHE A 1 84 ? -3.407 -7.126 16.647 1.00 96.44 84 PHE A CA 1
ATOM 651 C C . PHE A 1 84 ? -2.148 -7.060 15.786 1.00 96.44 84 PHE A C 1
ATOM 653 O O . PHE A 1 84 ? -2.272 -6.826 14.590 1.00 96.44 84 PHE A O 1
ATOM 660 N N . HIS A 1 85 ? -0.967 -7.340 16.349 1.00 96.12 85 HIS A N 1
ATOM 661 C CA . HIS A 1 85 ? 0.270 -7.416 15.565 1.00 96.12 85 HIS A CA 1
ATOM 662 C C . HIS A 1 85 ? 0.218 -8.524 14.506 1.00 96.12 85 HIS A C 1
ATOM 664 O O . HIS A 1 85 ? 0.591 -8.297 13.359 1.00 96.12 85 HIS A O 1
ATOM 670 N N . LEU A 1 86 ? -0.266 -9.719 14.853 1.00 97.44 86 LEU A N 1
ATOM 671 C CA . LEU A 1 86 ? -0.386 -10.811 13.885 1.00 97.44 86 LEU A CA 1
ATOM 672 C C . LEU A 1 86 ? -1.283 -10.415 12.708 1.00 97.44 86 LEU A C 1
ATOM 674 O O . LEU A 1 86 ? -0.901 -10.632 11.561 1.00 97.44 86 LEU A O 1
ATOM 678 N N . LEU A 1 87 ? -2.431 -9.788 12.970 1.00 95.81 87 LEU A N 1
ATOM 679 C CA . LEU A 1 87 ? -3.337 -9.314 11.923 1.00 95.81 87 LEU A CA 1
ATOM 680 C C . LEU A 1 87 ? -2.711 -8.202 11.071 1.00 95.81 87 LEU A C 1
ATOM 682 O O . LEU A 1 87 ? -2.774 -8.268 9.843 1.00 95.81 87 LEU A O 1
ATOM 686 N N . THR A 1 88 ? -2.091 -7.200 11.702 1.00 96.19 88 THR A N 1
ATOM 687 C CA . THR A 1 88 ? -1.545 -6.023 11.006 1.00 96.19 88 THR A CA 1
ATOM 688 C C . THR A 1 88 ? -0.343 -6.340 10.133 1.00 96.19 88 THR A C 1
ATOM 690 O O . THR A 1 88 ? -0.116 -5.618 9.169 1.00 96.19 88 THR A O 1
ATOM 693 N N . TRP A 1 89 ? 0.399 -7.411 10.416 1.00 97.62 89 TRP A N 1
ATOM 694 C CA . TRP A 1 89 ? 1.529 -7.842 9.586 1.00 97.62 89 TRP A CA 1
ATOM 695 C C . TRP A 1 89 ? 1.159 -8.936 8.584 1.00 97.62 89 TRP A C 1
ATOM 697 O O . TRP A 1 89 ? 1.589 -8.886 7.431 1.00 97.62 89 TRP A O 1
ATOM 707 N N . SER A 1 90 ? 0.321 -9.896 8.982 1.00 97.81 90 SER A N 1
ATOM 708 C CA . SER A 1 90 ? -0.033 -11.020 8.106 1.00 97.81 90 SER A CA 1
ATOM 709 C C . SER A 1 90 ? -0.936 -10.587 6.957 1.00 97.81 90 SER A C 1
ATOM 711 O O . SER A 1 90 ? -0.758 -11.061 5.839 1.00 97.81 90 SER A O 1
ATOM 713 N N . LEU A 1 91 ? -1.883 -9.670 7.191 1.00 97.44 91 LEU A N 1
ATOM 714 C CA . LEU A 1 91 ? -2.802 -9.239 6.136 1.00 97.44 91 LEU A CA 1
ATOM 715 C C . LEU A 1 91 ? -2.069 -8.506 4.990 1.00 97.44 91 LEU A C 1
ATOM 717 O O . LEU A 1 91 ? -2.223 -8.932 3.844 1.00 97.44 91 LEU A O 1
ATOM 721 N N . PRO A 1 92 ? -1.210 -7.493 5.240 1.00 97.62 92 PRO A N 1
ATOM 722 C CA . PRO A 1 92 ? -0.386 -6.895 4.186 1.00 97.62 92 PRO A CA 1
ATOM 723 C C . PRO A 1 92 ? 0.533 -7.898 3.491 1.00 97.62 92 PRO A C 1
ATOM 725 O O . PRO A 1 92 ? 0.705 -7.817 2.275 1.00 97.62 92 PRO A O 1
ATOM 728 N N . PHE A 1 93 ? 1.108 -8.851 4.234 1.00 97.25 93 PHE A N 1
ATOM 729 C CA . PHE A 1 93 ? 1.960 -9.892 3.660 1.00 97.25 93 PHE A CA 1
ATOM 730 C C . PHE A 1 93 ? 1.193 -10.750 2.648 1.00 97.25 93 PHE A C 1
ATOM 732 O O . PHE A 1 93 ? 1.623 -10.868 1.502 1.00 97.25 93 PHE A O 1
ATOM 739 N N . VAL A 1 94 ? 0.028 -11.279 3.033 1.00 98.00 94 VAL A N 1
ATOM 740 C CA . VAL A 1 94 ? -0.817 -12.107 2.157 1.00 98.00 94 VAL A CA 1
ATOM 741 C C . VAL A 1 94 ? -1.244 -11.334 0.911 1.00 98.00 94 VAL A C 1
ATOM 743 O O . VAL A 1 94 ? -1.141 -11.867 -0.190 1.00 98.00 94 VAL A O 1
ATOM 746 N N . LEU A 1 95 ? -1.663 -10.071 1.054 1.00 96.44 95 LEU A N 1
ATOM 747 C CA . LEU A 1 95 ? -2.034 -9.229 -0.090 1.00 96.44 95 LEU A CA 1
ATOM 748 C C . LEU A 1 95 ? -0.852 -8.987 -1.037 1.00 96.44 95 LEU A C 1
ATOM 750 O O . LEU A 1 95 ? -1.009 -9.068 -2.253 1.00 96.44 95 LEU A O 1
ATOM 754 N N . THR A 1 96 ? 0.337 -8.733 -0.486 1.00 95.56 96 THR A N 1
ATOM 755 C CA . THR A 1 96 ? 1.559 -8.523 -1.275 1.00 95.56 96 THR A CA 1
ATOM 756 C C . THR A 1 96 ? 1.912 -9.782 -2.067 1.00 95.56 96 THR A C 1
ATOM 758 O O . THR A 1 96 ? 2.124 -9.703 -3.274 1.00 95.56 96 THR A O 1
ATOM 761 N N . VAL A 1 97 ? 1.918 -10.951 -1.415 1.00 95.50 97 VAL A N 1
ATOM 762 C CA . VAL A 1 97 ? 2.191 -12.242 -2.067 1.00 95.50 97 VAL A CA 1
ATOM 763 C C . VAL A 1 97 ? 1.140 -12.556 -3.128 1.00 95.50 97 VAL A C 1
ATOM 765 O O . VAL A 1 97 ? 1.499 -13.000 -4.213 1.00 95.50 97 VAL A O 1
ATOM 768 N N . ALA A 1 98 ? -0.140 -12.298 -2.853 1.00 93.94 98 ALA A N 1
ATOM 769 C CA . ALA A 1 98 ? -1.209 -12.529 -3.817 1.00 93.94 98 ALA A CA 1
ATOM 770 C C . ALA A 1 98 ? -1.024 -11.688 -5.088 1.00 93.94 98 ALA A C 1
ATOM 772 O O . ALA A 1 98 ? -1.160 -12.225 -6.182 1.00 93.94 98 ALA A O 1
ATOM 773 N N . ILE A 1 99 ? -0.666 -10.404 -4.959 1.00 92.19 99 ILE A N 1
ATOM 774 C CA . ILE A 1 99 ? -0.419 -9.515 -6.108 1.00 92.19 99 ILE A CA 1
ATOM 775 C C . ILE A 1 99 ? 0.787 -9.976 -6.930 1.00 92.19 99 ILE A C 1
ATOM 777 O O . ILE A 1 99 ? 0.718 -9.965 -8.160 1.00 92.19 99 ILE A O 1
ATOM 781 N N . LEU A 1 100 ? 1.861 -10.408 -6.265 1.00 90.88 100 LEU A N 1
ATOM 782 C CA . LEU A 1 100 ? 3.016 -10.997 -6.946 1.00 90.88 100 LEU A CA 1
ATOM 783 C C . LEU A 1 100 ? 2.617 -12.283 -7.678 1.00 90.88 100 LEU A C 1
ATOM 785 O O . LEU A 1 100 ? 2.921 -12.437 -8.848 1.00 90.88 100 LEU A O 1
ATOM 789 N N . ALA A 1 101 ? 1.837 -13.160 -7.046 1.00 89.94 101 ALA A N 1
ATOM 790 C CA . ALA A 1 101 ? 1.393 -14.409 -7.663 1.00 89.94 101 ALA A CA 1
ATOM 791 C C . ALA A 1 101 ? 0.522 -14.208 -8.919 1.00 89.94 101 ALA A C 1
ATOM 793 O O . ALA A 1 101 ? 0.498 -15.080 -9.786 1.00 89.94 101 ALA A O 1
ATOM 794 N N . VAL A 1 102 ? -0.191 -13.081 -9.032 1.00 87.62 102 VAL A N 1
ATOM 795 C CA . VAL A 1 102 ? -0.989 -12.740 -10.226 1.00 87.62 102 VAL A CA 1
ATOM 796 C C . VAL A 1 102 ? -0.242 -11.864 -11.240 1.00 87.62 102 VAL A C 1
ATOM 798 O O . VAL A 1 102 ? -0.845 -11.451 -12.235 1.00 87.62 102 VAL A O 1
ATOM 801 N N . ALA A 1 103 ? 1.044 -11.575 -11.012 1.00 85.69 103 ALA A N 1
ATOM 802 C CA . ALA A 1 103 ? 1.913 -10.796 -11.896 1.00 85.69 103 ALA A CA 1
ATOM 803 C C . ALA A 1 103 ? 1.354 -9.409 -12.290 1.00 85.69 103 ALA A C 1
ATOM 805 O O . ALA A 1 103 ? 1.609 -8.914 -13.390 1.00 85.69 103 ALA A O 1
ATOM 806 N N . GLN A 1 104 ? 0.584 -8.767 -11.399 1.00 85.31 104 GLN A N 1
ATOM 807 C CA . GLN A 1 104 ? -0.085 -7.473 -11.640 1.00 85.31 104 GLN A CA 1
ATOM 808 C C . GLN A 1 104 ? 0.738 -6.277 -11.134 1.00 85.31 104 GLN A C 1
ATOM 810 O O . GLN A 1 104 ? 0.178 -5.323 -10.599 1.00 85.31 104 GLN A O 1
ATOM 815 N N . VAL A 1 105 ? 2.066 -6.320 -11.236 1.00 90.38 105 VAL A N 1
ATOM 816 C CA . VAL A 1 105 ? 2.934 -5.199 -10.838 1.00 90.38 105 VAL A CA 1
ATOM 817 C C . VAL A 1 105 ? 3.463 -4.504 -12.087 1.00 90.38 105 VAL A C 1
ATOM 819 O O . VAL A 1 105 ? 4.174 -5.123 -12.879 1.00 90.38 105 VAL A O 1
ATOM 822 N N . ASP A 1 106 ? 3.146 -3.216 -12.226 1.00 90.56 106 ASP A N 1
ATOM 823 C CA . ASP A 1 106 ? 3.544 -2.372 -13.357 1.00 90.56 106 ASP A CA 1
ATOM 824 C C . ASP A 1 106 ? 4.320 -1.139 -12.869 1.00 90.56 106 ASP A C 1
ATOM 826 O O . ASP A 1 106 ? 4.133 -0.658 -11.745 1.00 90.56 106 ASP A O 1
ATOM 830 N N . GLY A 1 107 ? 5.191 -0.613 -13.731 1.00 90.38 107 GLY A N 1
ATOM 831 C CA . GLY A 1 107 ? 5.868 0.661 -13.516 1.00 90.38 107 GLY A CA 1
ATOM 832 C C . GLY A 1 107 ? 4.967 1.839 -13.877 1.00 90.38 107 GLY A C 1
ATOM 833 O O . GLY A 1 107 ? 4.401 1.881 -14.967 1.00 90.38 107 GLY A O 1
ATOM 834 N N . ASP A 1 108 ? 4.883 2.830 -12.994 1.00 90.69 108 ASP A N 1
ATOM 835 C CA . ASP A 1 108 ? 4.190 4.092 -13.242 1.00 90.69 108 ASP A CA 1
ATOM 836 C C . ASP A 1 108 ? 5.204 5.213 -13.497 1.00 90.69 108 ASP A C 1
ATOM 838 O O . ASP A 1 108 ? 5.964 5.631 -12.619 1.00 90.69 108 ASP A O 1
ATOM 842 N N . SER A 1 109 ? 5.207 5.732 -14.724 1.00 88.25 109 SER A N 1
ATOM 843 C CA . SER A 1 109 ? 6.110 6.808 -15.128 1.00 88.25 109 SER A CA 1
ATOM 844 C C . SER A 1 109 ? 5.772 8.154 -14.507 1.00 88.25 109 SER A C 1
ATOM 846 O O . SER A 1 109 ? 6.679 8.986 -14.385 1.00 88.25 109 SER A O 1
ATOM 848 N N . VAL A 1 110 ? 4.523 8.370 -14.088 1.00 89.69 110 VAL A N 1
ATOM 849 C CA . VAL A 1 110 ? 4.088 9.616 -13.451 1.00 89.69 110 VAL A CA 1
ATOM 850 C C . VAL A 1 110 ? 4.674 9.702 -12.047 1.00 89.69 110 VAL A C 1
ATOM 852 O O . VAL A 1 110 ? 5.334 10.690 -11.722 1.00 89.69 110 VAL A O 1
ATOM 855 N N . SER A 1 111 ? 4.495 8.655 -11.238 1.00 91.50 111 SER A N 1
ATOM 856 C CA . SER A 1 111 ? 4.991 8.612 -9.857 1.00 91.50 111 SER A CA 1
ATOM 857 C C . SER A 1 111 ? 6.446 8.162 -9.706 1.00 91.50 111 SER A C 1
ATOM 859 O O . SER A 1 111 ? 7.056 8.448 -8.674 1.00 91.50 111 SER A O 1
ATOM 861 N N . GLY A 1 112 ? 7.018 7.484 -10.706 1.00 92.62 112 GLY A N 1
ATOM 862 C CA . GLY A 1 112 ? 8.397 6.991 -10.666 1.00 92.62 112 GLY A CA 1
ATOM 863 C C . GLY A 1 112 ? 8.594 5.737 -9.808 1.00 92.62 112 GLY A C 1
ATOM 864 O O . GLY A 1 112 ? 9.725 5.445 -9.422 1.00 92.62 112 GLY A O 1
ATOM 865 N N . ILE A 1 113 ? 7.516 5.016 -9.489 1.00 93.69 113 ILE A N 1
ATOM 866 C CA . ILE A 1 113 ? 7.534 3.787 -8.686 1.00 93.69 113 ILE A CA 1
ATOM 867 C C . ILE A 1 113 ? 6.881 2.627 -9.442 1.00 93.69 113 ILE A C 1
ATOM 869 O O . ILE A 1 113 ? 6.294 2.807 -10.506 1.00 93.69 113 ILE A O 1
ATOM 873 N N . CYS A 1 114 ? 6.951 1.433 -8.861 1.00 92.81 114 CYS A N 1
ATOM 874 C CA . CYS A 1 114 ? 6.114 0.313 -9.267 1.00 92.81 114 CYS A CA 1
ATOM 875 C C . CYS A 1 114 ? 4.994 0.080 -8.264 1.00 92.81 114 CYS A C 1
ATOM 877 O O . CYS A 1 114 ? 5.208 0.127 -7.048 1.00 92.81 114 CYS A O 1
ATOM 879 N N . PHE A 1 115 ? 3.803 -0.190 -8.780 1.00 93.00 115 PHE A N 1
ATOM 880 C CA . PHE A 1 115 ? 2.616 -0.430 -7.972 1.00 93.00 115 PHE A CA 1
ATOM 881 C C . PHE A 1 115 ? 1.723 -1.495 -8.612 1.00 93.00 115 PHE A C 1
ATOM 883 O O . PHE A 1 115 ? 2.057 -2.036 -9.667 1.00 93.00 115 PHE A O 1
ATOM 890 N N . VAL A 1 116 ? 0.599 -1.826 -7.964 1.00 90.88 116 VAL A N 1
ATOM 891 C CA . VAL A 1 116 ? -0.399 -2.698 -8.593 1.00 90.88 116 VAL A CA 1
ATOM 892 C C . VAL A 1 116 ? -0.920 -2.021 -9.864 1.00 90.88 116 VAL A C 1
ATOM 894 O O . VAL A 1 116 ? -1.434 -0.901 -9.823 1.00 90.88 116 VAL A O 1
ATOM 897 N N . GLY A 1 117 ? -0.693 -2.682 -10.992 1.00 78.50 117 GLY A N 1
ATOM 898 C CA . GLY A 1 117 ? -1.002 -2.216 -12.331 1.00 78.50 117 GLY A CA 1
ATOM 899 C C . GLY A 1 117 ? -2.331 -2.757 -12.843 1.00 78.50 117 GLY A C 1
ATOM 900 O O . GLY A 1 117 ? -2.881 -3.725 -12.321 1.00 78.50 117 GLY A O 1
ATOM 901 N N . TYR A 1 118 ? -2.869 -2.115 -13.876 1.00 64.06 118 TYR A N 1
ATOM 902 C CA . TYR A 1 118 ? -4.220 -2.362 -14.377 1.00 64.06 118 TYR A CA 1
ATOM 903 C C . TYR A 1 118 ? -4.219 -2.932 -15.788 1.00 64.06 118 TYR A C 1
ATOM 905 O O . TYR A 1 118 ? -4.902 -2.417 -16.680 1.00 64.06 118 TYR A O 1
ATOM 913 N N . LYS A 1 119 ? -3.475 -4.007 -16.032 1.00 57.06 119 LYS A N 1
ATOM 914 C CA . LYS A 1 119 ? -3.327 -4.591 -17.374 1.00 57.06 119 LYS A CA 1
ATOM 915 C C . LYS A 1 119 ? -4.622 -5.214 -17.960 1.00 57.06 119 LYS A C 1
ATOM 917 O O . LYS A 1 119 ? -4.546 -6.033 -18.866 1.00 57.06 119 LYS A O 1
ATOM 922 N N . ASN A 1 120 ? -5.799 -4.780 -17.482 1.00 51.94 120 ASN A N 1
ATOM 923 C CA . ASN A 1 120 ? -7.160 -5.073 -17.938 1.00 51.94 120 ASN A CA 1
ATOM 924 C C . ASN A 1 120 ? -8.108 -3.839 -17.967 1.00 51.94 120 ASN A C 1
ATOM 926 O O . ASN A 1 120 ? -9.308 -3.993 -17.773 1.00 51.94 120 ASN A O 1
ATOM 930 N N . TYR A 1 121 ? -7.636 -2.611 -18.231 1.00 50.34 121 TYR A N 1
ATOM 931 C CA . TYR A 1 121 ? -8.546 -1.494 -18.595 1.00 50.34 121 TYR A CA 1
ATOM 932 C C . TYR A 1 121 ? -8.946 -1.464 -20.084 1.00 50.34 121 TYR A C 1
ATOM 934 O O . TYR A 1 121 ? -9.569 -0.504 -20.523 1.00 50.34 121 TYR A O 1
ATOM 942 N N . ARG A 1 122 ? -8.600 -2.488 -20.877 1.00 39.81 122 ARG A N 1
ATOM 943 C CA . ARG A 1 122 ? -9.080 -2.625 -22.261 1.00 39.81 122 ARG A CA 1
ATOM 944 C C . ARG A 1 122 ? -10.279 -3.568 -22.334 1.00 39.81 122 ARG A C 1
ATOM 946 O O . ARG A 1 122 ? -10.116 -4.759 -22.586 1.00 39.81 122 ARG A O 1
ATOM 953 N N . TYR A 1 123 ? -11.458 -2.987 -22.132 1.00 38.66 123 TYR A N 1
ATOM 954 C CA . TYR A 1 123 ? -12.484 -3.035 -23.174 1.00 38.66 123 TYR A CA 1
ATOM 955 C C . TYR A 1 123 ? -12.311 -1.770 -24.012 1.00 38.66 123 TYR A C 1
ATOM 957 O O . TYR A 1 123 ? -12.175 -0.693 -23.388 1.00 38.66 123 TYR A O 1
#

Secondary structure (DSSP, 8-state):
-HHHHHGGGSTTHHHHHHB-TTS-B-BSSPPTTS-THHHHHHHHHHHHHHHHHHHHHHHHHHHHHHHHTTTSS--TTTT-HHHHHHHHHHHHHHHHHHHHHTT-EEEETTTTEEEE--TT---

pLDDT: mean 89.23, std 12.05, range [38.66, 98.25]

Radius of gyration: 19.24 Å; chains: 1; bounding box: 38×25×60 Å

Organism: Mustela putorius furo (NCBI:txid9669)